Protein AF-A0A9N9HF45-F1 (afdb_monomer_lite)

Radius of gyration: 19.12 Å; chains: 1; bounding box: 42×50×44 Å

Secondary structure (DSSP, 8-state):
-HHHHHHHHHHHHHTTTEEEEEEEEEEETTEEEEEEEEEE-HHHHGGGGTTEEEEEEETTT--EEEEESEEE-TTS-EEEPPS-SS-SS-TTT-PPEEEEEEEE-S-SS-HHHHHHHHHHHHHS-GGG-TTHHHHHHHHHHHHH----S----HHHHHHHHT-PPPPTTT-

Organism: NCBI:txid144539

Foldseek 3Di:
DQFQVQLVVQVVLLVVQKGKDWAAWDCPPNDTDTDIDIDHHNLVNLCVQVQWKKKKAFPALRDIDIDGQWDADPVRDIDGDDDDPDDQADPPPRGGIDMDDRTGRFFNHDLVSLVVVLVVLVPDDCVVDVCSVVSNVVSVCVNPDDRGDDDDDQVSNCVNVVHDRDDPVVD

InterPro domains:
  IPR002905 tRNA methyltransferase, Trm1 [PF02005] (1-170)
  IPR002905 tRNA methyltransferase, Trm1 [PS51626] (1-171)
  IPR002905 tRNA methyltransferase, Trm1 [PTHR10631] (1-171)
  IPR029063 S-adenosyl-L-methionine-dependent methyltransferase superfamily [G3DSA:3.40.50.150] (1-147)
  IPR029063 S-adenosyl-L-methionine-dependent methyltransferase superfamily [SSF53335] (1-171)

Sequence (171 aa):
ALRILLHAISTSASRYQRYIQPLVSLSIDFYVRVFLRVYSSPITVKKACCKTLQVYTCSGCKSFHTRPLGRMTEKNSFTPMTGPPINSSCEFCDGKFHIGGPMWGANLHDQEFVKRLLEDVRNASTDDYKTHSRMLGMLTLVSEEIDFPFYYTPSGLSGIIRCTVPPLKTF

pLDDT: mean 92.2, std 5.36, range [53.22, 97.62]

Structure (mmCIF, N/CA/C/O backbone):
data_AF-A0A9N9HF45-F1
#
_entry.id   AF-A0A9N9HF45-F1
#
loop_
_atom_site.group_PDB
_atom_site.id
_atom_site.type_symbol
_atom_site.label_atom_id
_atom_site.label_alt_id
_atom_site.label_comp_id
_atom_site.label_asym_id
_atom_site.label_entity_id
_atom_site.label_seq_id
_atom_site.pdbx_PDB_ins_code
_atom_site.Cartn_x
_atom_site.Cartn_y
_atom_site.Cartn_z
_atom_site.occupancy
_atom_site.B_iso_or_equiv
_atom_site.auth_seq_id
_atom_site.auth_comp_id
_atom_site.auth_asym_id
_atom_site.auth_atom_id
_atom_site.pdbx_PDB_model_num
ATOM 1 N N . ALA A 1 1 ? -3.262 -2.627 -4.541 1.00 87.44 1 ALA A N 1
ATOM 2 C CA . ALA A 1 1 ? -4.602 -2.000 -4.456 1.00 87.44 1 ALA A CA 1
ATOM 3 C C . ALA A 1 1 ? -4.736 -1.052 -3.257 1.00 87.44 1 ALA A C 1
ATOM 5 O O . ALA A 1 1 ? -4.976 0.127 -3.481 1.00 87.44 1 ALA A O 1
ATOM 6 N N . LEU A 1 2 ? -4.511 -1.516 -2.016 1.00 94.94 2 LEU A N 1
ATOM 7 C CA . LEU A 1 2 ? -4.619 -0.710 -0.779 1.00 94.94 2 LEU A CA 1
ATOM 8 C C . LEU A 1 2 ? -3.950 0.671 -0.869 1.00 94.94 2 LEU A C 1
ATOM 10 O O . LEU A 1 2 ? -4.585 1.697 -0.639 1.00 94.94 2 LEU A O 1
ATOM 14 N N . ARG A 1 3 ? -2.680 0.705 -1.290 1.00 96.19 3 ARG A N 1
ATOM 15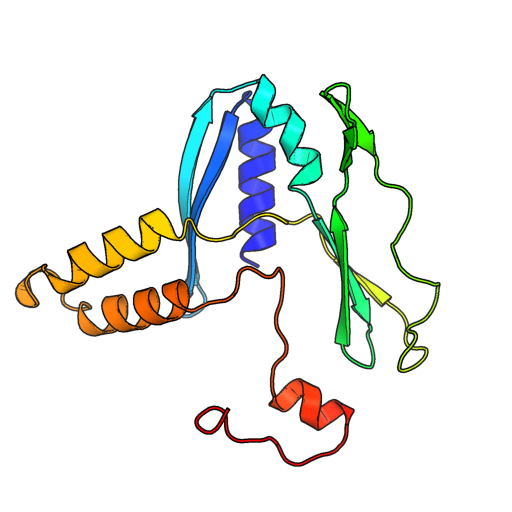 C CA . ARG A 1 3 ? -1.909 1.950 -1.409 1.00 96.19 3 ARG A CA 1
ATOM 16 C C . ARG A 1 3 ? -2.476 2.920 -2.454 1.00 96.19 3 ARG A C 1
ATOM 18 O O . ARG A 1 3 ? -2.394 4.127 -2.260 1.00 96.19 3 ARG A O 1
ATOM 25 N N . ILE A 1 4 ? -3.072 2.421 -3.538 1.00 96.38 4 ILE A N 1
ATOM 26 C CA . ILE A 1 4 ? -3.712 3.264 -4.564 1.00 96.38 4 ILE A CA 1
ATOM 27 C C . ILE A 1 4 ? -4.984 3.894 -3.990 1.00 96.38 4 ILE A C 1
ATOM 29 O O . ILE A 1 4 ? -5.185 5.099 -4.123 1.00 96.38 4 ILE A O 1
ATOM 33 N N . LEU A 1 5 ? -5.800 3.104 -3.283 1.00 96.81 5 LEU A N 1
ATOM 34 C CA . LEU A 1 5 ? -7.007 3.602 -2.625 1.00 96.81 5 LEU A CA 1
ATOM 35 C C . LEU A 1 5 ? -6.674 4.688 -1.593 1.00 96.81 5 LEU A C 1
ATOM 37 O O . LEU A 1 5 ? -7.245 5.775 -1.637 1.00 96.81 5 LEU A O 1
ATOM 41 N N . LEU A 1 6 ? -5.713 4.430 -0.701 1.00 97.31 6 LEU A N 1
ATOM 42 C CA . LEU A 1 6 ? -5.285 5.413 0.299 1.00 97.31 6 LEU A CA 1
ATOM 43 C C . LEU A 1 6 ? -4.748 6.695 -0.344 1.00 97.31 6 LEU A C 1
ATOM 45 O O . LEU A 1 6 ? -5.021 7.786 0.152 1.00 97.31 6 LEU A O 1
ATOM 49 N N . HIS A 1 7 ? -4.036 6.590 -1.469 1.00 97.19 7 HIS A N 1
ATOM 50 C CA . HIS A 1 7 ? -3.598 7.767 -2.211 1.00 97.19 7 HIS A CA 1
ATOM 51 C C . HIS A 1 7 ? -4.779 8.570 -2.765 1.00 97.19 7 HIS A C 1
ATOM 53 O O . HIS A 1 7 ? -4.822 9.784 -2.576 1.00 97.19 7 HIS A O 1
ATOM 59 N N . ALA A 1 8 ? -5.773 7.914 -3.367 1.00 97.12 8 ALA A N 1
ATOM 60 C CA . ALA A 1 8 ? -6.970 8.585 -3.875 1.00 97.12 8 ALA A CA 1
ATOM 61 C C . ALA A 1 8 ? -7.740 9.323 -2.761 1.00 97.12 8 ALA A C 1
ATOM 63 O O . ALA A 1 8 ? -8.163 10.472 -2.944 1.00 97.12 8 ALA A O 1
ATOM 64 N N . ILE A 1 9 ? -7.863 8.702 -1.582 1.00 97.25 9 ILE A N 1
ATOM 65 C CA . ILE A 1 9 ? -8.474 9.329 -0.402 1.00 97.25 9 ILE A CA 1
ATOM 66 C C . ILE A 1 9 ? -7.615 10.505 0.082 1.00 97.25 9 ILE A C 1
ATOM 68 O O . ILE A 1 9 ? -8.146 11.593 0.306 1.00 97.25 9 ILE A O 1
ATOM 72 N N . SER A 1 10 ? -6.295 10.332 0.196 1.00 97.12 10 SER A N 1
ATOM 73 C CA . SER A 1 10 ? -5.373 11.385 0.642 1.00 97.12 10 SER A CA 1
ATOM 74 C C . SER A 1 10 ? -5.413 12.608 -0.273 1.00 97.12 10 SER A C 1
ATOM 76 O O . SER A 1 10 ? -5.500 13.739 0.208 1.00 97.12 10 SER A O 1
ATOM 78 N N . THR A 1 11 ? -5.381 12.402 -1.589 1.00 96.44 11 THR A N 1
ATOM 79 C CA . THR A 1 11 ? -5.476 13.473 -2.590 1.00 96.44 11 THR A CA 1
ATOM 80 C C . THR A 1 11 ? -6.826 14.182 -2.503 1.00 96.44 11 THR A C 1
ATOM 82 O O . THR A 1 11 ? -6.903 15.406 -2.609 1.00 96.44 11 THR A O 1
ATOM 85 N N . SER A 1 12 ? -7.902 13.441 -2.235 1.00 97.25 12 SER A N 1
ATOM 86 C CA . SER A 1 12 ? -9.231 14.025 -2.043 1.00 97.25 12 SER A CA 1
ATOM 87 C C . SER A 1 12 ? -9.331 14.854 -0.764 1.00 97.25 12 SER A C 1
ATOM 89 O O . SER A 1 12 ? -9.805 15.984 -0.824 1.00 97.25 12 SER A O 1
ATOM 91 N N . ALA A 1 13 ? -8.813 14.360 0.360 1.00 97.00 13 ALA A N 1
ATOM 92 C CA . ALA A 1 13 ? -8.778 15.095 1.624 1.00 97.00 13 ALA A CA 1
ATOM 93 C C . ALA A 1 13 ? -7.905 16.362 1.539 1.00 97.00 13 ALA A C 1
ATOM 95 O O . ALA A 1 13 ? -8.286 17.417 2.052 1.00 97.00 13 ALA A O 1
ATOM 96 N N . SER A 1 14 ? -6.775 16.282 0.828 1.00 96.19 14 SER A N 1
ATOM 97 C CA . SER A 1 14 ? -5.810 17.384 0.700 1.00 96.19 14 SER A CA 1
ATOM 98 C C . SER A 1 14 ? -6.413 18.625 0.039 1.00 96.19 14 SER A C 1
ATOM 100 O O . SER A 1 14 ? -6.073 19.744 0.422 1.00 96.19 14 SER A O 1
ATOM 102 N N . ARG A 1 15 ? -7.371 18.448 -0.886 1.00 95.69 15 ARG A N 1
ATOM 103 C CA . ARG A 1 15 ? -8.127 19.553 -1.509 1.00 95.69 15 ARG A CA 1
ATOM 104 C C . ARG A 1 15 ? -8.880 20.409 -0.486 1.00 95.69 15 ARG A C 1
ATOM 106 O O . ARG A 1 15 ? -9.068 21.598 -0.707 1.00 95.69 15 ARG A O 1
ATOM 113 N N . TYR A 1 16 ? -9.247 19.821 0.650 1.00 96.88 16 TYR A N 1
ATOM 114 C CA . TYR A 1 16 ? -9.975 20.476 1.736 1.00 96.88 16 TYR A CA 1
ATOM 115 C C . TYR A 1 16 ? -9.086 20.805 2.941 1.00 96.88 16 TYR A C 1
ATOM 117 O O . TYR A 1 16 ? -9.595 20.948 4.050 1.00 96.88 16 TYR A O 1
ATOM 125 N N . GLN A 1 17 ? -7.762 20.891 2.759 1.00 96.75 17 GLN A N 1
ATOM 126 C CA . GLN A 1 17 ? -6.804 21.138 3.848 1.00 96.75 17 GLN A CA 1
ATOM 127 C C . GLN A 1 17 ? -6.875 20.086 4.977 1.00 96.75 17 GLN A C 1
ATOM 129 O O . GLN A 1 17 ? -6.584 20.365 6.146 1.00 96.75 17 GLN A O 1
ATOM 134 N N . ARG A 1 18 ? -7.239 18.848 4.618 1.00 97.56 18 ARG A N 1
ATOM 135 C CA . ARG A 1 18 ? -7.318 17.702 5.527 1.00 97.56 18 ARG A CA 1
ATOM 136 C C . ARG A 1 18 ? -6.312 16.625 5.145 1.00 97.56 18 ARG A C 1
ATOM 138 O O . ARG A 1 18 ? -6.049 16.402 3.967 1.00 97.56 18 ARG A O 1
ATOM 145 N N . TYR A 1 19 ? -5.780 15.924 6.138 1.00 96.62 19 TYR A N 1
ATOM 146 C CA . TYR A 1 19 ? -4.907 14.771 5.933 1.00 96.62 19 TYR A CA 1
ATOM 147 C C . TYR A 1 19 ? -5.515 13.517 6.557 1.00 96.62 19 TYR A C 1
ATOM 149 O O . TYR A 1 19 ? -6.328 13.596 7.480 1.00 96.62 19 TYR A O 1
ATOM 157 N N . ILE A 1 20 ? -5.114 12.359 6.037 1.00 97.50 20 ILE A N 1
ATOM 158 C CA . ILE A 1 20 ? -5.553 11.060 6.542 1.00 97.50 20 ILE A CA 1
ATOM 159 C C . ILE A 1 20 ? -4.478 10.407 7.407 1.00 97.50 20 ILE A C 1
ATOM 161 O O . ILE A 1 20 ? -3.281 10.515 7.120 1.00 97.50 20 ILE A O 1
ATOM 165 N N . GLN A 1 21 ? -4.931 9.696 8.432 1.00 96.38 21 GLN A N 1
ATOM 166 C CA . GLN A 1 21 ? -4.142 8.765 9.228 1.00 96.38 21 GLN A CA 1
ATOM 167 C C . GLN A 1 21 ? -4.776 7.375 9.087 1.00 96.38 21 GLN A C 1
ATOM 169 O O . GLN A 1 21 ? -5.843 7.147 9.666 1.00 96.38 21 GLN A O 1
ATOM 174 N N . PRO A 1 22 ? -4.182 6.461 8.299 1.00 96.62 22 PRO A N 1
ATOM 175 C CA . PRO A 1 22 ? -4.610 5.068 8.261 1.00 96.62 22 PRO A CA 1
ATOM 176 C C . PRO A 1 22 ? -4.455 4.440 9.648 1.00 96.62 22 PRO A C 1
ATOM 178 O O . PRO A 1 22 ? -3.407 4.577 10.274 1.00 96.62 22 PRO A O 1
ATOM 181 N N . LEU A 1 23 ? -5.509 3.786 10.126 1.00 96.62 23 LEU A N 1
ATOM 182 C CA . LEU A 1 23 ? -5.492 2.999 11.355 1.00 96.62 23 LEU A CA 1
ATOM 183 C C . LEU A 1 23 ? -5.257 1.529 11.022 1.00 96.62 23 LEU A C 1
ATOM 185 O O . LEU A 1 23 ? -4.337 0.914 11.548 1.00 96.62 23 LEU A O 1
ATOM 189 N N . VAL A 1 24 ? -6.076 0.978 10.121 1.00 95.62 24 VAL A N 1
ATOM 190 C CA . VAL A 1 24 ? -5.995 -0.419 9.685 1.00 95.62 24 VAL A CA 1
ATOM 191 C C . VAL A 1 24 ? -6.437 -0.524 8.226 1.00 95.62 24 VAL A C 1
ATOM 193 O O . VAL A 1 24 ? -7.514 -0.046 7.874 1.00 95.62 24 VAL A O 1
ATOM 196 N N . SER A 1 25 ? -5.634 -1.168 7.379 1.00 95.94 25 SER A N 1
ATOM 197 C CA . SER A 1 25 ? -5.914 -1.330 5.946 1.00 95.94 25 SER A CA 1
ATOM 198 C C . SER A 1 25 ? -5.772 -2.796 5.526 1.00 95.94 25 SER A C 1
ATOM 200 O O . SER A 1 25 ? -4.670 -3.319 5.510 1.00 95.94 25 SER A O 1
ATOM 202 N N . LEU A 1 26 ? -6.865 -3.473 5.172 1.00 94.75 26 LEU A N 1
ATOM 203 C CA . LEU A 1 26 ? -6.899 -4.925 4.962 1.00 94.75 26 LEU A CA 1
ATOM 204 C C . LEU A 1 26 ? -7.392 -5.283 3.562 1.00 94.75 26 LEU A C 1
ATOM 206 O O . LEU A 1 26 ? -8.320 -4.666 3.038 1.00 94.75 26 LEU A O 1
ATOM 210 N N . SER A 1 27 ? -6.806 -6.328 2.983 1.00 93.50 27 SER A N 1
ATOM 211 C CA . SER A 1 27 ? -7.289 -6.973 1.761 1.00 93.50 27 SER A CA 1
ATOM 212 C C . SER A 1 27 ? -7.807 -8.363 2.121 1.00 93.50 27 SER A C 1
ATOM 214 O O . SER A 1 27 ? -7.010 -9.252 2.403 1.00 93.50 27 SER A O 1
ATOM 216 N N . ILE A 1 28 ? -9.128 -8.541 2.163 1.00 91.25 28 ILE A N 1
ATOM 217 C CA . ILE A 1 28 ? -9.783 -9.756 2.674 1.00 91.25 28 ILE A CA 1
ATOM 218 C C . ILE A 1 28 ? -10.911 -10.161 1.726 1.00 91.25 28 ILE A C 1
ATOM 220 O O . ILE A 1 28 ? -11.756 -9.328 1.406 1.00 91.25 28 ILE A O 1
ATOM 224 N N . ASP A 1 29 ? -10.949 -11.434 1.322 1.00 87.25 29 ASP A N 1
ATOM 225 C CA . ASP A 1 29 ? -12.017 -12.039 0.507 1.00 87.25 29 ASP A CA 1
ATOM 226 C C . ASP A 1 29 ? -12.394 -11.191 -0.722 1.00 87.25 29 ASP A C 1
ATOM 228 O O . ASP A 1 29 ? -13.562 -10.909 -0.958 1.00 87.25 29 ASP A O 1
ATOM 232 N N . PHE A 1 30 ? -11.394 -10.748 -1.493 1.00 88.50 30 PHE A N 1
ATOM 233 C CA . PHE A 1 30 ? -11.545 -9.888 -2.684 1.00 88.50 30 PHE A CA 1
ATOM 234 C C . PHE A 1 30 ? -11.993 -8.438 -2.422 1.00 88.50 30 PHE A C 1
ATOM 236 O O . PHE A 1 30 ? -12.123 -7.660 -3.368 1.00 88.50 30 PHE A O 1
ATOM 243 N N . TYR A 1 31 ? -12.145 -8.028 -1.160 1.00 92.94 31 TYR A N 1
ATOM 244 C CA . TYR A 1 31 ? -12.447 -6.650 -0.778 1.00 92.94 31 TYR A CA 1
ATOM 245 C C . TYR A 1 31 ? -11.241 -5.942 -0.173 1.00 92.94 31 TYR A C 1
ATOM 247 O O . TYR A 1 31 ? -10.420 -6.526 0.535 1.00 92.94 31 TYR A O 1
ATOM 255 N N . VAL A 1 32 ? -11.190 -4.631 -0.388 1.00 94.44 32 VAL A N 1
ATOM 256 C CA . VAL A 1 32 ? -10.289 -3.726 0.320 1.00 94.44 32 VAL A CA 1
ATOM 257 C C . VAL A 1 32 ? -11.081 -2.992 1.402 1.00 94.44 32 VAL A C 1
ATOM 259 O O . VAL A 1 32 ? -12.058 -2.312 1.096 1.00 94.44 32 VAL A O 1
ATOM 262 N N . ARG A 1 33 ? -10.653 -3.104 2.663 1.00 94.69 33 ARG A N 1
ATOM 263 C CA . ARG A 1 33 ? -11.232 -2.395 3.815 1.00 94.69 33 ARG A CA 1
ATOM 264 C C . ARG A 1 33 ? -10.192 -1.458 4.409 1.00 94.69 33 ARG A C 1
ATOM 266 O O . ARG A 1 33 ? -9.084 -1.887 4.706 1.00 94.69 33 ARG A O 1
ATOM 273 N N . VAL A 1 34 ? -10.540 -0.190 4.592 1.00 96.12 34 VAL A N 1
ATOM 274 C CA . VAL A 1 34 ? -9.647 0.811 5.187 1.00 96.12 34 VAL A CA 1
ATOM 275 C C . VAL A 1 34 ? -10.371 1.558 6.298 1.00 96.12 34 VAL A C 1
ATOM 277 O O . VAL A 1 34 ? -11.455 2.098 6.093 1.00 96.12 34 VAL A O 1
ATOM 280 N N . PHE A 1 35 ? -9.754 1.597 7.471 1.00 96.81 35 PHE A N 1
ATOM 281 C CA . PHE A 1 35 ? -10.172 2.397 8.612 1.00 96.81 35 PHE A CA 1
ATOM 282 C C . PHE A 1 35 ? -9.147 3.505 8.785 1.00 96.81 35 PHE A C 1
ATOM 284 O O . PHE A 1 35 ? -7.950 3.240 8.887 1.00 96.81 35 PHE A O 1
ATOM 291 N N . LEU A 1 36 ? -9.600 4.752 8.778 1.00 97.38 36 LEU A N 1
ATOM 292 C CA . LEU A 1 36 ? -8.726 5.915 8.851 1.00 97.38 36 LEU A CA 1
ATOM 293 C C . LEU A 1 36 ? -9.399 7.043 9.618 1.00 97.38 36 LEU A C 1
ATOM 295 O O . LEU A 1 36 ? -10.626 7.125 9.685 1.00 97.38 36 LEU A O 1
ATOM 299 N N . ARG A 1 37 ? -8.582 7.936 10.166 1.00 97.12 37 ARG A N 1
ATOM 300 C CA . ARG A 1 37 ? -9.029 9.206 10.742 1.00 97.12 37 ARG A CA 1
ATOM 301 C C . ARG A 1 37 ? -8.689 10.336 9.787 1.00 97.12 37 ARG A C 1
ATOM 303 O O . ARG A 1 37 ? -7.635 10.323 9.150 1.00 97.12 37 ARG A O 1
ATOM 310 N N . VAL A 1 38 ? -9.581 11.315 9.698 1.00 97.25 38 VAL A N 1
ATOM 311 C CA . VAL A 1 38 ? -9.374 12.529 8.907 1.00 97.25 38 VAL A CA 1
ATOM 312 C C . VAL A 1 38 ? -9.181 13.690 9.865 1.00 97.25 38 VAL A C 1
ATOM 314 O O . VAL A 1 38 ? -10.027 13.941 10.719 1.00 97.25 38 VAL A O 1
ATOM 317 N N . TYR A 1 39 ? -8.080 14.409 9.699 1.00 97.62 39 TYR A N 1
ATOM 318 C CA . TYR A 1 39 ? -7.734 15.560 10.521 1.00 97.62 39 TYR A CA 1
ATOM 319 C C . TYR A 1 39 ? -7.623 16.812 9.657 1.00 97.62 39 TYR A C 1
ATOM 321 O O . TYR A 1 39 ? -7.145 16.754 8.524 1.00 97.62 39 TYR A O 1
ATOM 329 N N . SER A 1 40 ? -8.013 17.958 10.207 1.00 97.31 40 SER A N 1
ATOM 330 C CA . SER A 1 40 ? -7.837 19.265 9.569 1.00 97.31 40 SER A CA 1
ATOM 331 C C . SER A 1 40 ? -6.501 19.864 9.997 1.00 97.31 40 SER A C 1
ATOM 333 O O . SER A 1 40 ? -6.309 20.181 11.166 1.00 97.31 40 SER A O 1
ATOM 335 N N . SER A 1 41 ? -5.561 19.993 9.062 1.00 95.75 41 SER A N 1
ATOM 336 C CA . SER A 1 41 ? -4.283 20.673 9.300 1.00 95.75 41 SER A CA 1
ATOM 337 C C . SER A 1 41 ? -3.645 21.065 7.965 1.00 95.75 41 SER A C 1
ATOM 339 O O . SER A 1 41 ? -3.003 20.223 7.325 1.00 95.75 41 SER A O 1
ATOM 341 N N . PRO A 1 42 ? -3.764 22.340 7.549 1.00 92.06 42 PRO A N 1
ATOM 342 C CA . PRO A 1 42 ? -3.151 22.842 6.318 1.00 92.06 42 PRO A CA 1
ATOM 343 C C . PRO A 1 42 ? -1.634 22.611 6.261 1.00 92.06 42 PRO A C 1
ATOM 345 O O . PRO A 1 42 ? -1.065 22.347 5.203 1.00 92.06 42 PRO A O 1
ATOM 348 N N . ILE A 1 43 ? -0.962 22.676 7.415 1.00 91.94 43 ILE A N 1
ATOM 349 C CA . ILE A 1 43 ? 0.492 22.495 7.518 1.00 91.94 43 ILE A CA 1
ATOM 350 C C . ILE A 1 43 ? 0.871 21.040 7.222 1.00 91.94 43 ILE A C 1
ATOM 352 O O . ILE A 1 43 ? 1.796 20.781 6.451 1.00 91.94 43 ILE A O 1
ATOM 356 N N . THR A 1 44 ? 0.141 20.080 7.795 1.00 92.75 44 THR A N 1
ATOM 357 C CA . THR A 1 44 ? 0.424 18.649 7.610 1.00 92.75 44 THR A CA 1
ATOM 358 C C . THR A 1 44 ? 0.121 18.189 6.186 1.00 92.75 44 THR A C 1
ATOM 360 O O . THR A 1 44 ? 0.828 17.325 5.668 1.00 92.75 44 THR A O 1
ATOM 363 N N . VAL A 1 45 ? -0.870 18.789 5.520 1.00 94.38 45 VAL A N 1
ATOM 364 C CA . VAL A 1 45 ? -1.223 18.472 4.124 1.00 94.38 45 VAL A CA 1
ATOM 365 C C . VAL A 1 45 ? -0.056 18.702 3.168 1.00 94.38 45 VAL A C 1
ATOM 367 O O . VAL A 1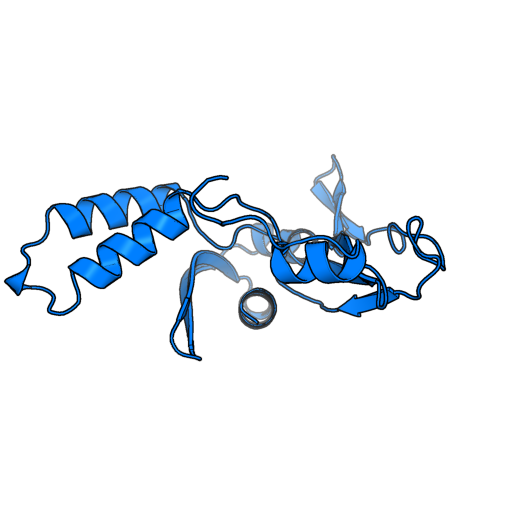 45 ? 0.136 17.914 2.246 1.00 94.38 45 VAL A O 1
ATOM 370 N N . LYS A 1 46 ? 0.803 19.696 3.424 1.00 91.75 46 LYS A N 1
ATOM 371 C CA . LYS A 1 46 ? 2.000 19.926 2.597 1.00 91.75 46 LYS A CA 1
ATOM 372 C C . LYS A 1 46 ? 2.963 18.729 2.598 1.00 91.75 46 LYS A C 1
ATOM 374 O O . LYS A 1 46 ? 3.656 18.507 1.612 1.00 91.75 46 LYS A O 1
ATOM 379 N N . LYS A 1 47 ? 2.941 17.893 3.647 1.00 92.44 47 LYS A N 1
ATOM 380 C CA . LYS A 1 47 ? 3.728 16.647 3.739 1.00 92.44 47 LYS A CA 1
ATOM 381 C C . LYS A 1 47 ? 3.163 15.502 2.884 1.00 92.44 47 LYS A C 1
ATOM 383 O O . LYS A 1 47 ? 3.795 14.448 2.808 1.00 92.44 47 LYS A O 1
ATOM 388 N N . ALA A 1 48 ? 2.002 15.663 2.242 1.00 93.06 48 ALA A N 1
ATOM 389 C CA . ALA A 1 48 ? 1.378 14.613 1.431 1.00 93.06 48 ALA A CA 1
ATOM 390 C C . ALA A 1 48 ? 2.253 14.169 0.243 1.00 93.06 48 ALA A C 1
ATOM 392 O O . ALA A 1 48 ? 2.237 12.991 -0.119 1.00 93.06 48 ALA A O 1
ATOM 393 N N . CYS A 1 49 ? 3.071 15.067 -0.321 1.00 92.06 49 CYS A N 1
ATOM 394 C CA . CYS A 1 49 ? 4.008 14.721 -1.394 1.00 92.06 49 CYS A CA 1
ATOM 395 C C . CYS A 1 49 ? 5.086 13.725 -0.933 1.00 92.06 49 CYS A C 1
ATOM 397 O O . CYS A 1 49 ? 5.420 12.802 -1.673 1.00 92.06 49 CYS A O 1
ATOM 399 N N . CYS A 1 50 ? 5.560 13.841 0.312 1.00 93.38 50 CYS A N 1
ATOM 400 C CA . CYS A 1 50 ? 6.515 12.907 0.912 1.00 93.38 50 CYS A CA 1
ATOM 401 C C . CYS A 1 50 ? 5.888 11.533 1.189 1.00 93.38 50 CYS A C 1
ATOM 403 O O . CYS A 1 50 ? 6.586 10.526 1.211 1.00 93.38 50 CYS A O 1
ATOM 405 N N . LYS A 1 51 ? 4.565 11.487 1.395 1.00 94.38 51 LYS A N 1
ATOM 406 C CA . LYS A 1 51 ? 3.795 10.249 1.604 1.00 94.38 51 LYS A CA 1
ATOM 407 C C . LYS A 1 51 ? 3.277 9.637 0.301 1.00 94.38 51 LYS A C 1
ATOM 409 O O . LYS A 1 51 ? 2.622 8.599 0.347 1.00 94.38 51 LYS A O 1
ATOM 414 N N . THR A 1 52 ? 3.537 10.262 -0.847 1.00 95.38 52 THR A N 1
ATOM 415 C CA . THR A 1 52 ? 3.149 9.739 -2.160 1.00 95.38 52 THR A CA 1
ATOM 416 C C . THR A 1 52 ? 4.346 9.065 -2.811 1.00 95.38 52 THR A C 1
ATOM 418 O O . THR A 1 52 ? 5.401 9.673 -2.952 1.00 95.38 52 THR A O 1
ATOM 421 N N . LEU A 1 53 ? 4.168 7.810 -3.203 1.00 94.94 53 LEU A N 1
ATOM 422 C CA . LEU A 1 53 ? 5.197 6.893 -3.664 1.00 94.94 53 LEU A CA 1
ATOM 423 C C . LEU A 1 53 ? 4.993 6.519 -5.127 1.00 94.94 53 LEU A C 1
ATOM 425 O O . LEU A 1 53 ? 3.870 6.266 -5.568 1.00 94.94 53 LEU A O 1
ATOM 429 N N . GLN A 1 54 ? 6.105 6.403 -5.837 1.00 95.19 54 GLN A N 1
ATOM 430 C CA . GLN A 1 54 ? 6.212 5.746 -7.127 1.00 95.19 54 GLN A CA 1
ATOM 431 C C . GLN A 1 54 ? 7.038 4.468 -6.965 1.00 95.19 54 GLN A C 1
ATOM 433 O O . GLN A 1 54 ? 8.028 4.451 -6.225 1.00 95.19 54 GLN A O 1
ATOM 438 N N . VAL A 1 55 ? 6.619 3.396 -7.631 1.00 95.25 55 VAL A N 1
ATOM 439 C CA . VAL A 1 55 ? 7.319 2.108 -7.626 1.00 95.25 55 VAL A CA 1
ATOM 440 C C . VAL A 1 55 ? 7.831 1.792 -9.023 1.00 95.25 55 VAL A C 1
ATOM 442 O O . VAL A 1 55 ? 7.158 2.053 -10.018 1.00 95.25 55 VAL A O 1
ATOM 445 N N . TYR A 1 56 ? 9.021 1.215 -9.077 1.00 95.31 56 TYR A N 1
ATOM 446 C CA . TYR A 1 56 ? 9.649 0.698 -10.279 1.00 95.31 56 TYR A CA 1
ATOM 447 C C . TYR A 1 56 ? 9.851 -0.795 -10.073 1.00 95.31 56 TYR A C 1
ATOM 449 O O . TYR A 1 56 ? 10.604 -1.179 -9.183 1.00 95.31 56 TYR A O 1
ATOM 457 N N . THR A 1 57 ? 9.175 -1.634 -10.851 1.00 94.94 57 THR A N 1
ATOM 458 C CA . THR A 1 57 ? 9.215 -3.095 -10.698 1.00 94.94 57 THR A CA 1
ATOM 459 C C . THR A 1 57 ? 9.805 -3.735 -11.943 1.00 94.94 57 THR A C 1
ATOM 461 O O . THR A 1 57 ? 9.337 -3.486 -13.053 1.00 94.94 57 THR A O 1
ATOM 464 N N . CYS A 1 58 ? 10.828 -4.570 -11.777 1.00 95.19 58 CYS A N 1
ATOM 465 C CA . CYS A 1 58 ? 11.443 -5.290 -12.881 1.00 95.19 58 CYS A CA 1
ATOM 466 C C . CYS A 1 58 ? 10.468 -6.328 -13.458 1.00 95.19 58 CYS A C 1
ATOM 468 O O . CYS A 1 58 ? 9.879 -7.131 -12.732 1.00 95.19 58 CYS A O 1
ATOM 470 N N . SER A 1 59 ? 10.318 -6.338 -14.780 1.00 92.94 59 SER A N 1
ATOM 471 C CA . SER A 1 59 ? 9.491 -7.313 -15.503 1.00 92.94 59 SER A CA 1
ATOM 472 C C . SER A 1 59 ? 10.005 -8.754 -15.371 1.00 92.94 59 SER A C 1
ATOM 474 O O . SER A 1 59 ? 9.182 -9.666 -15.267 1.00 92.94 59 SER A O 1
ATOM 476 N N . GLY A 1 60 ? 11.329 -8.940 -15.303 1.00 91.50 60 GLY A N 1
ATOM 477 C CA . GLY A 1 60 ? 12.003 -10.235 -15.173 1.00 91.50 60 GLY A CA 1
ATOM 478 C C . GLY A 1 60 ? 12.006 -10.768 -13.739 1.00 91.50 60 GLY A C 1
ATOM 479 O O . GLY A 1 60 ? 11.159 -11.581 -13.377 1.00 91.50 60 GLY A O 1
ATOM 480 N N . CYS A 1 61 ? 12.936 -10.293 -12.905 1.00 91.62 61 CYS A N 1
ATOM 481 C CA . CYS A 1 61 ? 13.155 -10.817 -11.548 1.00 91.62 61 CYS A CA 1
ATOM 482 C C . CYS A 1 61 ? 12.219 -10.246 -10.467 1.00 91.62 61 CYS A C 1
ATOM 484 O O . CYS A 1 61 ? 12.384 -10.555 -9.292 1.00 91.62 61 CYS A O 1
ATOM 486 N N . LYS A 1 62 ? 11.262 -9.380 -10.825 1.00 92.38 62 LYS A N 1
ATOM 487 C CA . LYS A 1 62 ? 10.316 -8.742 -9.888 1.00 92.38 62 LYS A CA 1
ATOM 488 C C . LYS A 1 62 ? 10.955 -7.919 -8.761 1.00 92.38 62 LYS A C 1
ATOM 490 O O . LYS A 1 62 ? 10.234 -7.509 -7.852 1.00 92.38 62 LYS A O 1
ATOM 495 N N . SER A 1 63 ? 12.256 -7.613 -8.835 1.00 93.31 63 SER A N 1
ATOM 496 C CA . SER A 1 63 ? 12.870 -6.639 -7.932 1.00 93.31 63 SER A CA 1
ATOM 497 C C . SER A 1 63 ? 12.136 -5.306 -8.046 1.00 93.31 63 SER A C 1
ATOM 499 O O . SER A 1 63 ? 11.663 -4.931 -9.126 1.00 93.31 63 SER A O 1
ATOM 501 N N . PHE A 1 64 ? 11.999 -4.597 -6.931 1.00 94.00 64 PHE A N 1
ATOM 502 C CA . PHE A 1 64 ? 11.300 -3.324 -6.920 1.00 94.00 64 PHE A CA 1
ATOM 503 C C . PHE A 1 64 ? 12.067 -2.256 -6.156 1.00 94.00 64 PHE A C 1
ATOM 505 O O . PHE A 1 64 ? 12.700 -2.520 -5.137 1.00 94.00 64 PHE A O 1
ATOM 512 N N . HIS A 1 65 ? 11.956 -1.025 -6.643 1.00 93.94 65 HIS A N 1
ATOM 513 C CA . HIS A 1 65 ? 12.519 0.158 -6.009 1.00 93.94 65 HIS A CA 1
ATOM 514 C C . HIS A 1 65 ? 11.421 1.194 -5.841 1.00 93.94 65 HIS A C 1
ATOM 516 O O . HIS A 1 65 ? 10.567 1.379 -6.711 1.00 93.94 65 HIS A O 1
ATOM 522 N N . THR A 1 66 ? 11.439 1.885 -4.712 1.00 93.81 66 THR A N 1
ATOM 523 C CA . THR A 1 66 ? 10.406 2.853 -4.360 1.00 93.81 66 THR A CA 1
ATOM 524 C C . THR A 1 66 ? 11.014 4.229 -4.188 1.00 93.81 66 THR A C 1
ATOM 526 O O . THR A 1 66 ? 12.054 4.373 -3.542 1.00 93.81 66 THR A O 1
ATOM 529 N N . ARG A 1 67 ? 10.353 5.258 -4.718 1.00 93.38 67 ARG A N 1
ATOM 530 C CA . ARG A 1 67 ? 10.762 6.650 -4.528 1.00 93.38 67 ARG A CA 1
ATOM 531 C C . ARG A 1 67 ? 9.564 7.534 -4.182 1.00 93.38 67 ARG A C 1
ATOM 533 O O . ARG A 1 67 ? 8.568 7.479 -4.903 1.00 93.38 67 ARG A O 1
ATOM 540 N N . PRO A 1 68 ? 9.618 8.335 -3.103 1.00 93.75 68 PRO A N 1
ATOM 541 C CA . PRO A 1 68 ? 8.581 9.324 -2.857 1.00 93.75 68 PRO A CA 1
ATOM 542 C C . PRO A 1 68 ? 8.694 10.478 -3.860 1.00 93.75 68 PRO A C 1
ATOM 544 O O . PRO A 1 68 ? 9.785 10.776 -4.348 1.00 93.75 68 PRO A O 1
ATOM 547 N N . LEU A 1 69 ? 7.574 11.139 -4.156 1.00 93.00 69 LEU A N 1
ATOM 548 C CA . LEU A 1 69 ? 7.526 12.234 -5.136 1.00 93.00 69 LEU A CA 1
ATOM 549 C C . LEU A 1 69 ? 8.171 13.528 -4.629 1.00 93.00 69 LEU A C 1
ATOM 551 O O . LEU A 1 69 ? 8.641 14.341 -5.422 1.00 93.00 69 LEU A O 1
ATOM 555 N N . GLY A 1 70 ? 8.188 13.730 -3.313 1.00 92.94 70 GLY A N 1
ATOM 556 C CA . GLY A 1 70 ? 8.782 14.903 -2.687 1.00 92.94 70 GLY A CA 1
ATOM 557 C C . GLY A 1 70 ? 9.601 14.554 -1.455 1.00 92.94 70 GLY A C 1
ATOM 558 O O . GLY A 1 70 ? 9.456 13.480 -0.867 1.00 92.94 70 GLY A O 1
ATOM 559 N N . ARG A 1 71 ? 10.456 15.492 -1.054 1.00 91.31 71 ARG A N 1
ATOM 560 C CA . ARG A 1 71 ? 11.178 15.465 0.219 1.00 91.31 71 ARG A CA 1
ATOM 561 C C . ARG A 1 71 ? 11.043 16.792 0.948 1.00 91.31 71 ARG A C 1
ATOM 563 O O . ARG A 1 71 ? 10.901 17.847 0.327 1.00 91.31 71 ARG A O 1
ATOM 570 N N . MET A 1 72 ? 11.141 16.719 2.268 1.00 90.50 72 MET A N 1
ATOM 571 C CA . MET A 1 72 ? 11.218 17.886 3.135 1.00 90.50 72 MET A CA 1
ATOM 572 C C . MET A 1 72 ? 12.688 18.260 3.334 1.00 90.50 72 MET A C 1
ATOM 574 O O . MET A 1 72 ? 13.511 17.390 3.615 1.00 90.50 72 MET A O 1
ATOM 578 N N . THR A 1 73 ? 13.022 19.533 3.159 1.00 88.69 73 THR A N 1
ATOM 579 C CA . THR A 1 73 ? 14.347 20.071 3.481 1.00 88.69 73 THR A CA 1
ATOM 580 C C . THR A 1 73 ? 14.413 20.484 4.951 1.00 88.69 73 THR A C 1
ATOM 582 O O . THR A 1 73 ? 13.381 20.676 5.594 1.00 88.69 73 THR A O 1
ATOM 585 N N . GLU A 1 74 ? 15.622 20.687 5.475 1.00 82.19 74 GLU A N 1
ATOM 586 C CA . GLU A 1 74 ? 15.852 21.155 6.855 1.00 82.19 74 GLU A CA 1
ATOM 587 C C . GLU A 1 74 ? 15.145 22.486 7.162 1.00 82.19 74 GLU A C 1
ATOM 589 O O . GLU A 1 74 ? 14.749 22.747 8.293 1.00 82.19 74 GLU A O 1
ATOM 594 N N . LYS A 1 75 ? 14.896 23.307 6.133 1.00 84.06 75 LYS A N 1
ATOM 595 C CA . LYS A 1 75 ? 14.175 24.585 6.237 1.00 84.06 75 LYS A CA 1
ATOM 596 C C . LYS A 1 75 ? 12.645 24.439 6.168 1.00 84.06 75 LYS A C 1
ATOM 598 O O . LYS A 1 75 ? 11.964 25.411 5.854 1.00 84.06 75 LYS A O 1
ATOM 603 N N . ASN A 1 76 ? 12.090 23.243 6.396 1.00 81.75 76 ASN A N 1
ATOM 604 C CA . ASN A 1 76 ? 10.653 22.939 6.271 1.00 81.75 76 ASN A CA 1
ATOM 605 C C . ASN A 1 76 ? 10.047 23.277 4.890 1.00 81.75 76 ASN A C 1
ATOM 607 O O . ASN A 1 76 ? 8.846 23.532 4.773 1.00 81.75 76 ASN A O 1
ATOM 611 N N . SER A 1 77 ? 10.863 23.259 3.831 1.00 87.56 77 SER A N 1
ATOM 612 C CA . SER A 1 77 ? 10.395 23.444 2.454 1.00 87.56 77 SER A CA 1
ATOM 613 C C . SER A 1 77 ? 10.234 22.097 1.750 1.00 87.56 77 SER A C 1
ATOM 615 O O . SER A 1 77 ? 10.954 21.140 2.042 1.00 87.56 77 SER A O 1
ATOM 617 N N . PHE A 1 78 ? 9.285 22.009 0.820 1.00 90.75 78 PHE A N 1
ATOM 618 C CA . PHE A 1 78 ? 8.994 20.790 0.06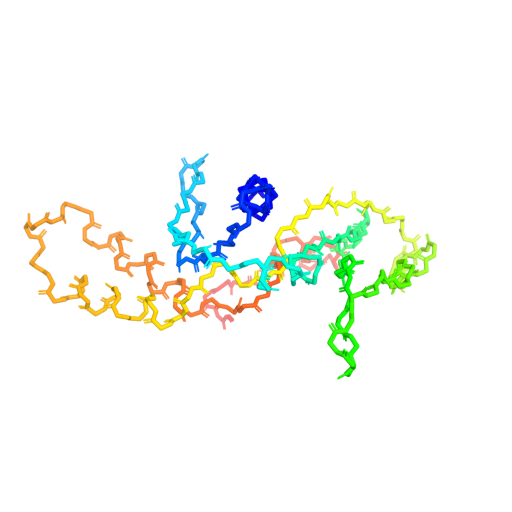8 1.00 90.75 78 PHE A CA 1
ATOM 619 C C . PHE A 1 78 ? 9.579 20.909 -1.329 1.00 90.75 78 PHE A C 1
ATOM 621 O O . PHE A 1 78 ? 9.227 21.814 -2.082 1.00 90.75 78 PHE A O 1
ATOM 628 N N . THR A 1 79 ? 10.472 19.985 -1.671 1.00 92.62 79 THR A N 1
ATOM 629 C CA . THR A 1 79 ? 11.117 19.946 -2.987 1.00 92.62 79 THR A CA 1
ATOM 630 C C . THR A 1 79 ? 10.760 18.646 -3.700 1.00 92.62 79 THR A C 1
ATOM 632 O O . THR A 1 79 ? 10.664 17.606 -3.036 1.00 92.62 79 THR A O 1
ATOM 635 N N . PRO A 1 80 ? 10.546 18.675 -5.028 1.00 91.56 80 PRO A N 1
ATOM 636 C CA . PRO A 1 80 ? 10.397 17.462 -5.817 1.00 91.56 80 PRO A CA 1
ATOM 637 C C . PRO A 1 80 ? 11.619 16.557 -5.674 1.00 91.56 80 PRO A C 1
ATOM 639 O O . PRO A 1 80 ? 12.744 17.023 -5.471 1.00 91.56 80 PRO A O 1
ATOM 642 N N . MET A 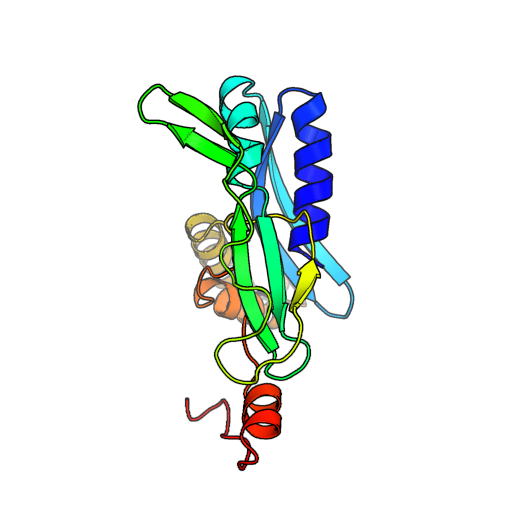1 81 ? 11.393 15.256 -5.784 1.00 92.00 81 MET A N 1
ATOM 643 C CA . MET A 1 81 ? 12.475 14.289 -5.767 1.00 92.00 81 MET A CA 1
ATOM 644 C C . MET A 1 81 ? 13.185 14.219 -7.124 1.00 92.00 81 MET A C 1
ATOM 646 O O . MET A 1 81 ? 12.552 14.288 -8.175 1.00 92.00 81 MET A O 1
ATOM 650 N N . THR A 1 82 ? 14.503 14.037 -7.100 1.00 87.31 82 THR A N 1
ATOM 651 C CA . THR A 1 82 ? 15.302 13.816 -8.309 1.00 87.31 82 THR A CA 1
ATOM 652 C C . THR A 1 82 ? 15.122 12.391 -8.810 1.00 87.31 82 THR A C 1
ATOM 654 O O . THR A 1 82 ? 15.417 11.473 -8.048 1.00 87.31 82 THR A O 1
ATOM 657 N N . GLY A 1 83 ? 14.713 12.251 -10.075 1.00 82.75 83 GLY A N 1
ATOM 658 C CA . GLY A 1 83 ? 14.842 11.057 -10.917 1.00 82.75 83 GLY A CA 1
ATOM 659 C C . GLY A 1 83 ? 14.320 9.719 -10.365 1.00 82.75 83 GLY A C 1
ATOM 660 O O . GLY A 1 83 ? 13.965 9.572 -9.194 1.00 82.75 83 GLY A O 1
ATOM 661 N N . PRO A 1 84 ? 14.267 8.687 -11.216 1.00 87.44 84 PRO A N 1
ATOM 662 C CA . PRO A 1 84 ? 14.125 7.326 -10.730 1.00 87.44 84 PRO A CA 1
ATOM 663 C C . PRO A 1 84 ? 15.393 6.926 -9.946 1.00 87.44 84 PRO A C 1
ATOM 665 O O . PRO A 1 84 ? 16.496 7.307 -10.332 1.00 87.44 84 PRO A O 1
ATOM 668 N N . PRO A 1 85 ? 15.281 6.140 -8.860 1.00 88.94 85 PRO A N 1
ATOM 669 C CA . PRO A 1 85 ? 16.435 5.669 -8.088 1.00 88.94 85 PRO A CA 1
ATOM 670 C C . PRO A 1 85 ? 17.162 4.495 -8.770 1.00 88.94 85 PRO A C 1
ATOM 672 O O . PRO A 1 85 ? 17.863 3.740 -8.106 1.00 88.94 85 PRO A O 1
ATOM 675 N N . ILE A 1 86 ? 16.926 4.293 -10.066 1.00 90.81 86 ILE A N 1
ATOM 676 C CA . ILE A 1 86 ? 17.333 3.119 -10.836 1.00 90.81 86 ILE A CA 1
ATOM 677 C C . ILE A 1 86 ? 17.955 3.545 -12.164 1.00 90.81 86 ILE A C 1
ATOM 679 O O . ILE A 1 86 ? 17.669 4.627 -12.681 1.00 90.81 86 ILE A O 1
ATOM 683 N N . ASN A 1 87 ? 18.756 2.648 -12.732 1.00 89.31 87 ASN A N 1
ATOM 684 C CA . ASN A 1 87 ? 19.258 2.759 -14.097 1.00 89.31 87 ASN A CA 1
ATOM 685 C C . ASN A 1 87 ? 18.172 2.383 -15.125 1.00 89.31 87 ASN A C 1
ATOM 687 O O . ASN A 1 87 ? 17.046 2.016 -14.783 1.00 89.31 87 ASN A O 1
ATOM 691 N N . SER A 1 88 ? 18.522 2.445 -16.410 1.00 87.81 88 SER A N 1
ATOM 692 C CA . SER A 1 88 ? 17.644 2.056 -17.525 1.00 87.81 88 SER A CA 1
ATOM 693 C C . SER A 1 88 ? 17.309 0.556 -17.570 1.00 87.81 88 SER A C 1
ATOM 695 O O . SER A 1 88 ? 16.314 0.170 -18.192 1.00 87.81 88 SER A O 1
ATOM 697 N N . SER A 1 89 ? 18.112 -0.277 -16.906 1.00 93.12 89 SER A N 1
ATOM 698 C CA . SER A 1 89 ? 17.956 -1.729 -16.812 1.00 93.12 89 SER A CA 1
ATOM 699 C C . SER A 1 89 ? 18.204 -2.227 -15.385 1.00 93.12 89 SER A C 1
ATOM 701 O O . SER A 1 89 ? 18.882 -1.574 -14.589 1.00 93.12 89 SER A O 1
ATOM 703 N N . CYS A 1 90 ? 17.631 -3.387 -15.059 1.00 93.44 90 CYS A N 1
ATOM 704 C CA . CYS A 1 90 ? 17.766 -4.035 -13.756 1.00 93.44 90 CYS A CA 1
ATOM 705 C C . CYS A 1 90 ? 19.182 -4.572 -13.510 1.00 93.44 90 CYS A C 1
ATOM 707 O O . CYS A 1 90 ? 19.724 -5.288 -14.345 1.00 93.44 90 CYS A O 1
ATOM 709 N N . GLU A 1 91 ? 19.727 -4.321 -12.320 1.00 92.94 91 GLU A N 1
ATOM 710 C CA . GLU A 1 91 ? 21.059 -4.793 -11.911 1.00 92.94 91 GLU A CA 1
ATOM 711 C C . GLU A 1 91 ? 21.176 -6.324 -11.795 1.00 92.94 91 GLU A C 1
ATOM 713 O O . GLU A 1 91 ? 22.269 -6.865 -11.909 1.00 92.94 91 GLU A O 1
ATOM 718 N N . PHE A 1 92 ? 20.057 -7.033 -11.609 1.00 91.69 92 PHE A N 1
ATOM 719 C CA . PHE A 1 92 ? 20.057 -8.485 -11.395 1.00 91.69 92 PHE A CA 1
ATOM 720 C C . PHE A 1 92 ? 19.847 -9.305 -12.669 1.00 91.69 92 PHE A C 1
ATOM 722 O O . PHE A 1 92 ? 20.278 -10.451 -12.737 1.00 91.69 92 PHE A O 1
ATOM 729 N N . CYS A 1 93 ? 19.112 -8.774 -13.650 1.00 91.88 93 CYS A N 1
ATOM 730 C CA . CYS A 1 93 ? 18.697 -9.553 -14.824 1.00 91.88 93 CYS A CA 1
ATOM 731 C C . CYS A 1 93 ? 18.650 -8.761 -16.135 1.00 91.88 93 CYS A C 1
ATOM 733 O O . CYS A 1 93 ? 18.124 -9.275 -17.118 1.00 91.88 93 CYS A O 1
ATOM 735 N N . ASP A 1 94 ? 19.103 -7.501 -16.139 1.00 93.38 94 ASP A N 1
ATOM 736 C CA . ASP A 1 94 ? 19.038 -6.564 -17.278 1.00 93.38 94 ASP A CA 1
ATOM 737 C C . ASP A 1 94 ? 17.612 -6.308 -17.830 1.00 93.38 94 ASP A C 1
ATOM 739 O O . ASP A 1 94 ? 17.395 -5.624 -18.831 1.00 93.38 94 ASP A O 1
ATOM 743 N N . GLY A 1 95 ? 16.588 -6.811 -17.133 1.00 92.62 95 GLY A N 1
ATOM 744 C CA . GLY A 1 95 ? 15.188 -6.624 -17.486 1.00 92.62 95 GLY A CA 1
ATOM 745 C C . GLY A 1 95 ? 14.735 -5.168 -17.366 1.00 92.62 95 GLY A C 1
ATOM 746 O O . GLY A 1 95 ? 15.263 -4.381 -16.575 1.00 92.62 95 GLY A O 1
ATOM 747 N N . LYS A 1 96 ? 13.694 -4.815 -18.124 1.00 94.75 96 LYS A N 1
ATOM 748 C CA . LYS A 1 96 ? 13.086 -3.478 -18.086 1.00 94.75 96 LYS A CA 1
ATOM 749 C C . LYS A 1 96 ? 12.186 -3.298 -16.869 1.00 94.75 96 LYS A C 1
ATOM 751 O O . LYS A 1 96 ? 11.554 -4.252 -16.401 1.00 94.75 96 LYS A O 1
ATOM 756 N N . PHE A 1 97 ? 12.106 -2.061 -16.388 1.00 95.50 97 PHE A N 1
ATOM 757 C CA . PHE A 1 97 ? 11.245 -1.675 -15.277 1.00 95.50 97 PHE A CA 1
ATOM 758 C C . PHE A 1 97 ? 9.888 -1.171 -15.764 1.00 95.50 97 PHE A C 1
ATOM 760 O O . PHE A 1 97 ? 9.802 -0.334 -16.661 1.00 95.50 97 PHE A O 1
ATOM 767 N N . HIS A 1 98 ? 8.828 -1.640 -15.116 1.00 94.69 98 HIS A N 1
ATOM 768 C CA . HIS A 1 98 ? 7.509 -1.030 -15.182 1.00 94.69 98 HIS A CA 1
ATOM 769 C C . HIS A 1 98 ? 7.353 -0.009 -14.064 1.00 94.69 98 HIS A C 1
ATOM 771 O O . HIS A 1 98 ? 7.801 -0.225 -12.937 1.00 94.69 98 HIS A O 1
ATOM 777 N N . ILE A 1 99 ? 6.688 1.093 -14.384 1.00 94.75 99 ILE A N 1
ATOM 778 C CA . ILE A 1 99 ? 6.407 2.173 -13.447 1.00 94.75 99 ILE A CA 1
ATOM 779 C C . ILE A 1 99 ? 4.987 1.987 -12.914 1.00 94.75 99 ILE A C 1
ATOM 781 O O . ILE A 1 99 ? 4.047 1.820 -13.688 1.00 94.75 99 ILE A O 1
ATOM 785 N N . GLY A 1 100 ? 4.830 2.039 -11.594 1.00 93.75 100 GLY A N 1
ATOM 786 C CA . GLY A 1 100 ? 3.543 1.999 -10.910 1.00 93.75 100 GLY A CA 1
ATOM 787 C C . GLY A 1 100 ? 3.365 3.172 -9.947 1.00 93.75 100 GLY A C 1
ATOM 788 O O . GLY A 1 100 ? 4.326 3.690 -9.376 1.00 93.75 100 GLY A O 1
ATOM 789 N N . GLY A 1 101 ? 2.113 3.569 -9.727 1.00 92.81 101 GLY A N 1
ATOM 790 C CA . GLY A 1 101 ? 1.738 4.689 -8.862 1.00 92.81 101 GLY A CA 1
ATOM 791 C C . GLY A 1 101 ? 1.068 5.833 -9.634 1.00 92.81 101 GLY A C 1
ATOM 792 O O . GLY A 1 101 ? 0.702 5.643 -10.792 1.00 92.81 101 GLY A O 1
ATOM 793 N N . PRO A 1 102 ? 0.893 7.008 -9.001 1.00 94.44 102 PRO A N 1
ATOM 794 C CA . PRO A 1 102 ? 1.247 7.316 -7.612 1.00 94.44 102 PRO A CA 1
ATOM 795 C C . PRO A 1 102 ? 0.407 6.527 -6.597 1.00 94.44 102 PRO A C 1
ATOM 797 O O . PRO A 1 102 ? -0.748 6.180 -6.844 1.00 94.44 102 PRO A O 1
ATOM 800 N N . MET A 1 103 ? 0.994 6.210 -5.446 1.00 96.12 103 MET A N 1
ATOM 801 C CA . MET A 1 103 ? 0.324 5.457 -4.384 1.00 96.12 103 MET A CA 1
ATOM 802 C C . MET A 1 103 ? 0.764 5.902 -2.989 1.00 96.12 103 MET A C 1
ATOM 804 O O . MET A 1 103 ? 1.690 6.688 -2.834 1.00 96.12 103 MET A O 1
ATOM 808 N N . TRP A 1 104 ? 0.097 5.416 -1.949 1.00 96.75 104 TRP A N 1
ATOM 809 C CA . TRP A 1 104 ? 0.437 5.722 -0.565 1.00 96.75 104 TRP A CA 1
ATOM 810 C C . TRP A 1 104 ? 1.751 5.043 -0.175 1.00 96.75 104 TRP A C 1
ATOM 812 O O . TRP A 1 104 ? 1.863 3.820 -0.249 1.00 96.75 104 TRP A O 1
ATOM 822 N N . GLY A 1 105 ? 2.738 5.834 0.231 1.00 94.75 105 GLY A N 1
ATOM 823 C CA . GLY A 1 105 ? 4.075 5.386 0.623 1.00 94.75 105 GLY A CA 1
ATOM 824 C C . GLY A 1 105 ? 4.311 5.278 2.120 1.00 94.75 105 GLY A C 1
ATOM 825 O O . GLY A 1 105 ? 5.299 4.681 2.518 1.00 94.75 105 GLY A O 1
ATOM 826 N N . ALA A 1 106 ? 3.427 5.848 2.937 1.00 94.50 106 ALA A N 1
ATOM 827 C CA . ALA A 1 106 ? 3.529 5.741 4.387 1.00 94.50 106 ALA A CA 1
ATOM 828 C C . ALA A 1 106 ? 2.883 4.441 4.897 1.00 94.50 106 ALA A C 1
ATOM 830 O O . ALA A 1 106 ? 2.372 3.623 4.119 1.00 94.50 106 ALA A O 1
ATOM 831 N N . ASN A 1 107 ? 2.904 4.278 6.213 1.00 94.81 107 ASN A N 1
ATOM 832 C CA . ASN A 1 107 ? 2.416 3.109 6.928 1.00 94.81 107 ASN A CA 1
ATOM 833 C C . ASN A 1 107 ? 0.943 2.846 6.591 1.00 94.81 107 ASN A C 1
ATOM 835 O O . ASN A 1 107 ? 0.145 3.781 6.427 1.00 94.81 107 ASN A O 1
ATOM 839 N N . LEU A 1 108 ? 0.591 1.568 6.454 1.00 95.06 108 LEU A N 1
ATOM 840 C CA . LEU A 1 108 ? -0.788 1.124 6.205 1.00 95.06 108 LEU A CA 1
ATOM 841 C C . LEU A 1 108 ? -1.614 1.016 7.490 1.00 95.06 108 LEU A C 1
ATOM 843 O O . LEU A 1 108 ? -2.846 1.097 7.439 1.00 95.06 108 LEU A O 1
ATOM 847 N N . HIS A 1 109 ? -0.917 0.846 8.612 1.00 95.25 109 HIS A N 1
ATOM 848 C CA . HIS A 1 109 ? -1.474 0.591 9.927 1.00 95.25 109 HIS A CA 1
ATOM 849 C C . HIS A 1 109 ? -0.851 1.527 10.958 1.00 95.25 109 HIS A C 1
ATOM 851 O O . HIS A 1 109 ? 0.328 1.878 10.874 1.00 95.25 109 HIS A O 1
ATOM 857 N N . ASP A 1 110 ? -1.650 1.890 11.950 1.00 95.81 110 ASP A N 1
ATOM 858 C CA . ASP A 1 110 ? -1.173 2.441 13.208 1.00 95.81 110 ASP A CA 1
ATOM 859 C C . ASP A 1 110 ? -0.976 1.267 14.175 1.00 95.81 110 ASP A C 1
ATOM 861 O O . ASP A 1 110 ? -1.942 0.674 14.655 1.00 95.81 110 ASP A O 1
ATOM 865 N N . GLN A 1 111 ? 0.284 0.903 14.422 1.00 93.50 111 GLN A N 1
ATOM 866 C CA . GLN A 1 111 ? 0.639 -0.272 15.223 1.00 93.50 111 GLN A CA 1
ATOM 867 C C . GLN A 1 111 ? 0.162 -0.165 16.678 1.00 93.50 111 GLN A C 1
ATOM 869 O O . GLN A 1 111 ? -0.194 -1.172 17.288 1.00 93.50 111 GLN A O 1
ATOM 874 N N . GLU A 1 112 ? 0.100 1.042 17.241 1.00 94.56 112 GLU A N 1
ATOM 875 C CA . GLU A 1 112 ? -0.416 1.247 18.596 1.00 94.56 112 GLU A CA 1
ATOM 876 C C . GLU A 1 112 ? -1.938 1.061 18.631 1.00 94.56 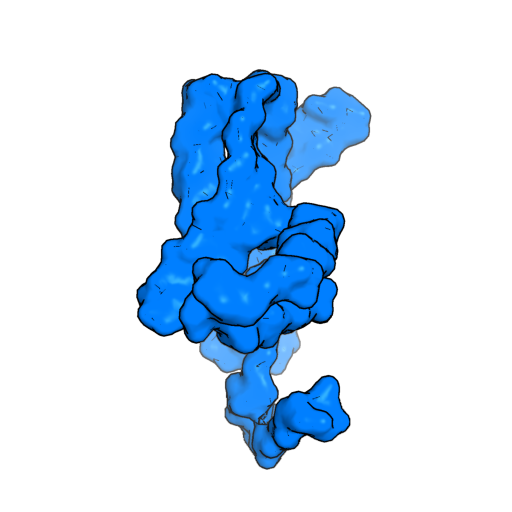112 GLU A C 1
ATOM 878 O O . GLU A 1 112 ? -2.489 0.451 19.551 1.00 94.56 112 GLU A O 1
ATOM 883 N N . PHE A 1 113 ? -2.636 1.550 17.604 1.00 96.00 113 PHE A N 1
ATOM 884 C CA . PHE A 1 113 ? -4.068 1.309 17.455 1.00 96.00 113 PHE A CA 1
ATOM 885 C C . PHE A 1 113 ? -4.385 -0.179 17.251 1.00 96.00 113 PHE A C 1
ATOM 887 O O . PHE A 1 113 ? -5.305 -0.687 17.887 1.00 96.00 113 PHE A O 1
ATOM 894 N N . VAL A 1 114 ? -3.620 -0.882 16.408 1.00 95.81 114 VAL A N 1
ATOM 895 C CA . VAL A 1 114 ? -3.809 -2.321 16.154 1.00 95.81 114 VAL A CA 1
ATOM 896 C C . VAL A 1 114 ? -3.631 -3.135 17.434 1.00 95.81 114 VAL A C 1
ATOM 898 O O . VAL A 1 114 ? -4.456 -4.002 17.705 1.00 95.81 114 VAL A O 1
ATOM 901 N N . LYS A 1 115 ? -2.601 -2.843 18.239 1.00 95.12 115 LYS A N 1
ATOM 902 C CA . LYS A 1 115 ? -2.356 -3.550 19.506 1.00 95.12 115 LYS A CA 1
ATOM 903 C C . LYS A 1 115 ? -3.496 -3.361 20.504 1.00 95.12 115 LYS A C 1
ATOM 905 O O . LYS A 1 115 ? -3.994 -4.349 21.031 1.00 95.12 115 LYS A O 1
ATOM 910 N N . ARG A 1 116 ? -3.966 -2.122 20.686 1.00 96.00 116 ARG A N 1
ATOM 911 C CA . ARG A 1 116 ? -5.133 -1.844 21.542 1.00 96.00 116 ARG A CA 1
ATOM 912 C C . ARG A 1 116 ? -6.386 -2.560 21.046 1.00 96.00 116 ARG A C 1
ATOM 914 O O . ARG A 1 116 ? -7.048 -3.236 21.818 1.00 96.00 116 ARG A O 1
ATOM 921 N N . LEU A 1 117 ? -6.660 -2.497 19.741 1.00 94.12 117 LEU A N 1
ATOM 922 C CA . LEU A 1 117 ? -7.807 -3.187 19.150 1.00 94.12 117 LEU A CA 1
ATOM 923 C C . LEU A 1 117 ? -7.712 -4.713 19.320 1.00 94.12 117 LEU A C 1
ATOM 925 O O . LEU A 1 117 ? -8.725 -5.374 19.527 1.00 94.12 117 LEU A O 1
ATOM 929 N N . LEU A 1 118 ? -6.510 -5.286 19.231 1.00 94.12 118 LEU A N 1
ATOM 930 C CA . LEU A 1 118 ? -6.285 -6.712 19.457 1.00 94.12 118 LEU A CA 1
ATOM 931 C C . LEU A 1 118 ? -6.574 -7.107 20.914 1.00 94.12 118 LEU A C 1
ATOM 933 O O . LEU A 1 118 ? -7.176 -8.154 21.143 1.00 94.12 118 LEU A O 1
ATOM 937 N N . GLU A 1 119 ? -6.173 -6.286 21.885 1.00 94.00 119 GLU A N 1
ATOM 938 C CA . GLU A 1 119 ? -6.494 -6.484 23.305 1.00 94.00 119 GLU A CA 1
ATOM 939 C C . GLU A 1 119 ? -7.999 -6.373 23.567 1.00 94.00 119 GLU A C 1
ATOM 941 O O . GLU A 1 119 ? -8.571 -7.248 24.219 1.00 94.00 119 GLU A O 1
ATOM 946 N N . ASP A 1 120 ? -8.660 -5.374 22.983 1.00 92.56 120 ASP A N 1
ATOM 947 C CA . ASP A 1 120 ? -10.111 -5.198 23.092 1.00 92.56 120 ASP A CA 1
ATOM 948 C C . ASP A 1 120 ? -10.863 -6.417 22.538 1.00 92.56 120 ASP A C 1
ATOM 950 O O . ASP A 1 120 ? -11.779 -6.933 23.176 1.00 92.56 120 ASP A O 1
ATOM 954 N N . VAL A 1 121 ? -10.445 -6.935 21.376 1.00 91.88 121 VAL A N 1
ATOM 955 C CA . VAL A 1 121 ? -11.044 -8.140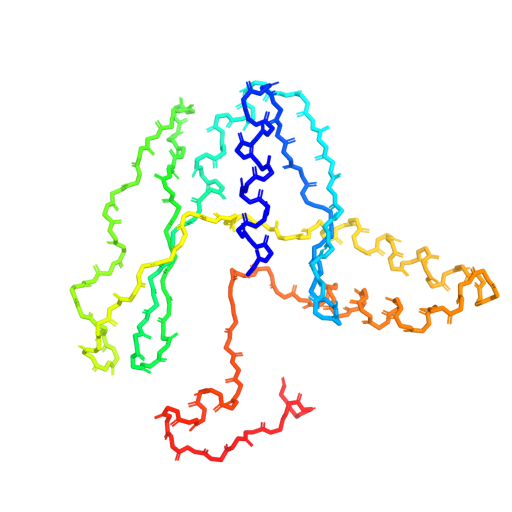 20.781 1.00 91.88 121 VAL A CA 1
ATOM 956 C C . VAL A 1 121 ? -10.763 -9.380 21.631 1.00 91.88 121 VAL A C 1
ATOM 958 O O . VAL A 1 121 ? -11.642 -10.227 21.755 1.00 91.88 121 VAL A O 1
ATOM 961 N N . ARG A 1 122 ? -9.582 -9.504 22.249 1.00 90.44 122 ARG A N 1
ATOM 962 C CA . ARG A 1 122 ? -9.275 -10.620 23.166 1.00 90.44 122 ARG A CA 1
ATOM 963 C C . ARG A 1 122 ? -10.160 -10.614 24.410 1.00 90.44 122 ARG A C 1
ATOM 965 O O . ARG A 1 122 ? -10.552 -11.687 24.856 1.00 90.44 122 ARG A O 1
ATOM 972 N N . ASN A 1 123 ? -10.454 -9.433 24.947 1.00 89.62 123 ASN A N 1
ATOM 973 C CA . ASN A 1 123 ? -11.251 -9.268 26.163 1.00 89.62 123 ASN A CA 1
ATOM 974 C C . ASN A 1 123 ? -12.766 -9.281 25.899 1.00 89.62 123 ASN A C 1
ATOM 976 O O . ASN A 1 123 ? -13.541 -9.520 26.823 1.00 89.62 123 ASN A O 1
ATOM 980 N N . ALA A 1 124 ? -13.196 -9.017 24.662 1.00 87.12 124 ALA A N 1
ATOM 981 C CA . ALA A 1 124 ? -14.597 -9.099 24.268 1.00 87.12 124 ALA A CA 1
ATOM 982 C C . ALA A 1 124 ? -15.121 -10.540 24.341 1.00 87.12 124 ALA A C 1
ATOM 984 O O . ALA A 1 124 ? -14.397 -11.496 24.041 1.00 87.12 124 ALA A O 1
ATOM 985 N N . SER A 1 125 ? -16.396 -10.697 24.703 1.00 76.81 125 SER A N 1
ATOM 986 C CA . SER A 1 125 ? -17.004 -12.022 24.769 1.00 76.81 125 SER A CA 1
ATOM 987 C C . SER A 1 125 ? -17.175 -12.600 23.360 1.00 76.81 125 SER A C 1
ATOM 989 O O . SER A 1 125 ? -17.465 -11.887 22.396 1.00 76.81 125 SER A O 1
ATOM 991 N N . THR A 1 126 ? -16.989 -13.912 23.214 1.00 73.88 126 THR A N 1
ATOM 992 C CA . THR A 1 126 ? -17.138 -14.596 21.918 1.00 73.88 126 THR A CA 1
ATOM 993 C C . THR A 1 126 ? -18.564 -14.478 21.365 1.00 73.88 126 THR A C 1
ATOM 995 O O . THR A 1 126 ? -18.751 -14.492 20.148 1.00 73.88 126 THR A O 1
ATOM 998 N N . ASP A 1 127 ? -19.559 -14.309 22.240 1.00 76.19 127 ASP A N 1
ATOM 999 C CA . ASP A 1 127 ? -20.970 -14.163 21.866 1.00 76.19 127 ASP A CA 1
ATOM 1000 C C . ASP A 1 127 ? -21.279 -12.811 21.206 1.00 76.19 127 ASP A C 1
ATOM 1002 O O . ASP A 1 127 ? -22.189 -12.732 20.377 1.00 76.19 127 ASP A O 1
ATOM 1006 N N . ASP A 1 128 ? -20.480 -11.771 21.476 1.00 79.12 128 ASP A N 1
ATOM 1007 C CA . ASP A 1 128 ? -20.643 -10.453 20.848 1.00 79.12 128 ASP A CA 1
ATOM 1008 C C . ASP A 1 128 ? -20.304 -10.491 19.349 1.00 79.12 128 ASP A C 1
ATOM 1010 O O . ASP A 1 128 ? -20.860 -9.737 18.542 1.00 79.12 128 ASP A O 1
ATOM 1014 N N . TYR A 1 129 ? -19.401 -11.396 18.947 1.00 82.50 129 TYR A N 1
ATOM 1015 C CA . TYR A 1 129 ? -18.885 -11.458 17.585 1.00 82.50 129 TYR A CA 1
ATOM 1016 C C . TYR A 1 129 ? -18.784 -12.889 17.058 1.00 82.50 129 TYR A C 1
ATOM 1018 O O . TYR A 1 129 ? -17.808 -13.600 17.289 1.00 82.50 129 TYR A O 1
ATOM 1026 N N . LYS A 1 130 ? -19.698 -13.261 16.155 1.00 86.31 130 LYS A N 1
ATOM 1027 C CA . LYS A 1 130 ? -19.645 -14.549 15.427 1.00 86.31 130 LYS A CA 1
ATOM 1028 C C . LYS A 1 130 ? -18.327 -14.791 14.673 1.00 86.31 130 LYS A C 1
ATOM 1030 O O . LYS A 1 130 ? -17.998 -15.925 14.347 1.00 86.31 130 LYS A O 1
ATOM 1035 N N . THR A 1 131 ? -17.578 -13.730 14.369 1.00 88.50 131 THR A N 1
ATOM 1036 C CA . THR A 1 131 ? -16.284 -13.772 13.671 1.00 88.50 131 THR A CA 1
ATOM 1037 C C . THR A 1 131 ? -15.089 -13.501 14.588 1.00 88.50 131 THR A C 1
ATOM 1039 O O . THR A 1 131 ? -14.030 -13.118 14.090 1.00 88.50 131 THR A O 1
ATOM 1042 N N . HIS A 1 132 ? -15.237 -13.674 15.905 1.00 90.12 132 HIS A N 1
ATOM 1043 C CA . HIS A 1 132 ? -14.198 -13.398 16.907 1.00 90.12 132 HIS A CA 1
ATOM 1044 C C . HIS A 1 132 ? -12.847 -14.040 16.560 1.00 90.12 132 HIS A C 1
ATOM 1046 O O . HIS A 1 132 ? -11.858 -13.331 16.372 1.00 90.12 132 HIS A O 1
ATOM 1052 N N . SER A 1 133 ? -12.829 -15.356 16.327 1.00 89.81 133 SER A N 1
ATOM 1053 C CA . SER A 1 133 ? -11.615 -16.111 15.980 1.00 89.81 133 SER A CA 1
ATOM 1054 C C . SER A 1 133 ? -10.923 -15.583 14.720 1.00 89.81 133 SER A C 1
ATOM 1056 O O . SER A 1 133 ? -9.697 -15.471 14.664 1.00 89.81 133 SER A O 1
ATOM 1058 N N . ARG A 1 134 ? -11.714 -15.193 13.714 1.00 91.25 134 ARG A N 1
ATOM 1059 C CA . ARG A 1 134 ? -11.211 -14.615 12.466 1.00 91.25 134 ARG A CA 1
ATOM 1060 C C . ARG A 1 134 ? -10.606 -13.230 12.689 1.00 91.25 134 ARG A C 1
ATOM 1062 O O . ARG A 1 134 ? -9.553 -12.944 12.126 1.00 91.25 134 ARG A O 1
ATOM 1069 N N . MET A 1 135 ? -11.250 -12.375 13.484 1.00 91.31 135 MET A N 1
ATOM 1070 C CA . MET A 1 135 ? -10.720 -11.045 13.810 1.00 91.31 135 MET A CA 1
ATOM 1071 C C . MET A 1 135 ? -9.414 -11.154 14.590 1.00 91.31 135 MET A C 1
ATOM 1073 O O . MET A 1 135 ? -8.448 -10.484 14.232 1.00 91.31 135 MET A O 1
ATOM 1077 N N . LEU A 1 136 ? -9.361 -12.049 15.579 1.00 92.75 136 LEU A N 1
ATOM 1078 C CA . LEU A 1 136 ? -8.162 -12.311 16.365 1.00 92.75 136 LEU A CA 1
ATOM 1079 C C . LEU A 1 136 ? -6.991 -12.745 15.472 1.00 92.75 136 LEU A C 1
ATOM 1081 O O . LEU A 1 136 ? -5.909 -12.167 15.562 1.00 92.75 136 LEU A O 1
ATOM 1085 N N . GLY A 1 137 ? -7.217 -13.706 14.570 1.00 92.56 137 GLY A N 1
ATOM 1086 C CA . GLY A 1 137 ? -6.191 -14.162 13.631 1.00 92.56 137 GLY A CA 1
ATOM 1087 C C . GLY A 1 137 ? -5.707 -13.045 12.704 1.00 92.56 137 GLY A C 1
ATOM 1088 O O . GLY A 1 137 ? -4.505 -12.821 12.587 1.00 92.56 137 GLY A O 1
ATOM 1089 N N . MET A 1 138 ? -6.629 -12.289 12.097 1.00 93.31 138 MET A N 1
ATOM 1090 C CA . MET A 1 138 ? -6.264 -11.201 11.180 1.00 93.31 138 MET A CA 1
ATOM 1091 C C . MET A 1 138 ? -5.503 -10.071 11.881 1.00 93.31 138 MET A C 1
ATOM 1093 O O . MET A 1 138 ? -4.514 -9.583 11.344 1.00 93.31 138 MET A O 1
ATOM 1097 N N . LEU A 1 139 ? -5.949 -9.645 13.065 1.00 94.19 139 LEU A N 1
ATOM 1098 C CA . LEU A 1 139 ? -5.288 -8.579 13.820 1.00 94.19 139 LEU A CA 1
ATOM 1099 C C . LEU A 1 139 ? -3.923 -9.017 14.357 1.00 94.19 139 LEU A C 1
ATOM 1101 O O . LEU A 1 139 ? -3.008 -8.199 14.391 1.00 94.19 139 LEU A O 1
ATOM 1105 N N . THR A 1 140 ? -3.763 -10.295 14.714 1.00 94.56 140 THR A N 1
ATOM 1106 C CA . THR A 1 140 ? -2.460 -10.847 15.113 1.00 94.56 140 THR A CA 1
ATOM 1107 C C . THR A 1 140 ? -1.473 -10.775 13.948 1.00 94.56 140 THR A C 1
ATOM 1109 O O . THR A 1 140 ? -0.398 -10.202 14.108 1.00 94.56 140 THR A O 1
ATOM 1112 N N . LEU A 1 141 ? -1.879 -11.217 12.750 1.00 93.44 141 LEU A N 1
ATOM 1113 C CA . LEU A 1 141 ? -1.045 -11.117 11.544 1.00 93.44 141 LEU A CA 1
ATOM 1114 C C . LEU A 1 141 ? -0.629 -9.671 11.244 1.00 93.44 141 LEU A C 1
ATOM 1116 O O . LEU A 1 141 ? 0.539 -9.405 10.991 1.00 93.44 141 LEU A O 1
ATOM 1120 N N . VAL A 1 142 ? -1.567 -8.724 11.321 1.00 94.31 142 VAL A N 1
ATOM 1121 C CA . VAL A 1 142 ? -1.290 -7.297 11.072 1.00 94.31 142 VAL A CA 1
ATOM 1122 C C . VAL A 1 142 ? -0.345 -6.705 12.124 1.00 94.31 142 VAL A C 1
ATOM 1124 O O . VAL A 1 142 ? 0.449 -5.820 11.809 1.00 94.31 142 VAL A O 1
ATOM 1127 N N . SER A 1 143 ? -0.421 -7.174 13.373 1.00 94.44 143 SER A N 1
ATOM 1128 C CA . SER A 1 143 ? 0.453 -6.702 14.457 1.00 94.44 143 SER A CA 1
ATOM 1129 C C . SER A 1 143 ? 1.902 -7.179 14.327 1.00 94.44 143 SER A C 1
ATOM 1131 O O . SER A 1 143 ? 2.810 -6.524 14.837 1.00 94.44 143 SER A O 1
ATOM 1133 N N . GLU A 1 144 ? 2.112 -8.303 13.641 1.00 92.62 144 GLU A N 1
ATOM 1134 C CA . GLU A 1 144 ? 3.430 -8.886 13.364 1.00 92.62 144 GLU A CA 1
ATOM 1135 C C . GLU A 1 144 ? 3.974 -8.464 11.987 1.00 92.62 144 GLU A C 1
ATOM 1137 O O . GLU A 1 144 ? 5.158 -8.644 11.701 1.00 92.62 144 GLU A O 1
ATOM 1142 N N . GLU A 1 145 ? 3.130 -7.882 11.130 1.00 92.06 145 GLU A N 1
ATOM 1143 C CA . GLU A 1 145 ? 3.503 -7.458 9.784 1.00 92.06 145 GLU A CA 1
ATOM 1144 C C . GLU A 1 145 ? 4.527 -6.313 9.814 1.00 92.06 145 GLU A C 1
ATOM 1146 O O . GLU A 1 145 ? 4.346 -5.274 10.458 1.00 92.06 145 GLU A O 1
ATOM 1151 N N . ILE A 1 146 ? 5.613 -6.494 9.061 1.00 91.88 146 ILE A N 1
ATOM 1152 C CA . ILE A 1 146 ? 6.665 -5.490 8.916 1.00 91.88 146 ILE A CA 1
ATOM 1153 C C . ILE A 1 146 ? 6.140 -4.328 8.075 1.00 91.88 146 ILE A C 1
ATOM 1155 O O . ILE A 1 146 ? 5.577 -4.511 6.995 1.00 91.88 146 ILE A O 1
ATOM 1159 N N . ASP A 1 147 ? 6.398 -3.107 8.537 1.00 88.62 147 ASP A N 1
ATOM 1160 C CA . ASP A 1 147 ? 6.002 -1.895 7.833 1.00 88.62 147 ASP A CA 1
ATOM 1161 C C . ASP A 1 147 ? 6.918 -1.609 6.633 1.00 88.62 147 ASP A C 1
ATOM 1163 O O . ASP A 1 147 ? 7.868 -0.825 6.694 1.00 88.62 147 ASP A O 1
ATOM 1167 N N . PHE A 1 148 ? 6.633 -2.283 5.519 1.00 92.00 148 PHE A N 1
ATOM 1168 C CA . PHE A 1 148 ? 7.329 -2.091 4.253 1.00 92.00 148 PHE A CA 1
ATOM 1169 C C . PHE A 1 148 ? 6.340 -1.994 3.072 1.00 92.00 148 PHE A C 1
ATOM 1171 O O . PHE A 1 148 ? 5.243 -2.556 3.121 1.00 92.00 148 PHE A O 1
ATOM 1178 N N . PRO A 1 149 ? 6.655 -1.250 1.988 1.00 89.69 149 PRO A N 1
ATOM 1179 C CA . PRO A 1 149 ? 5.700 -1.005 0.909 1.00 89.69 149 PRO A CA 1
ATOM 1180 C C . PRO A 1 149 ? 5.125 -2.231 0.197 1.00 89.69 149 PRO A C 1
ATOM 1182 O O . PRO A 1 149 ? 3.944 -2.217 -0.167 1.00 89.69 149 PRO A O 1
ATOM 1185 N N . PHE A 1 150 ? 5.944 -3.256 -0.008 1.00 92.12 150 PHE A N 1
ATOM 1186 C CA . PHE A 1 150 ? 5.610 -4.460 -0.764 1.00 92.12 150 PHE A CA 1
ATOM 1187 C C . PHE A 1 150 ? 6.296 -5.675 -0.144 1.00 92.12 150 PHE A C 1
ATOM 1189 O O . PHE A 1 150 ? 7.104 -5.541 0.767 1.00 92.12 150 PHE A O 1
ATOM 1196 N N . TYR A 1 151 ? 6.002 -6.859 -0.665 1.00 92.50 151 TYR A N 1
ATOM 1197 C CA . TYR A 1 151 ? 6.558 -8.115 -0.183 1.00 92.50 151 TYR A CA 1
ATOM 1198 C C . TYR A 1 151 ? 6.929 -9.021 -1.355 1.00 92.50 151 TYR A C 1
ATOM 1200 O O . TYR A 1 151 ? 6.477 -8.828 -2.487 1.00 92.50 151 TYR A O 1
ATOM 1208 N N . TYR A 1 152 ? 7.737 -10.032 -1.058 1.00 91.81 152 TYR A N 1
ATOM 1209 C CA . TYR A 1 152 ? 8.024 -11.132 -1.967 1.00 91.81 152 TYR A CA 1
ATOM 1210 C C . TYR A 1 152 ? 7.254 -12.375 -1.535 1.00 91.81 152 TYR A C 1
ATOM 1212 O O . TYR A 1 152 ? 6.971 -12.568 -0.356 1.00 91.81 152 TYR A O 1
ATOM 1220 N N . THR A 1 153 ? 6.924 -13.233 -2.496 1.00 92.00 153 THR A N 1
ATOM 1221 C CA . THR A 1 153 ? 6.349 -14.551 -2.216 1.00 92.00 153 THR A CA 1
ATOM 1222 C C . THR A 1 153 ? 7.424 -15.617 -2.421 1.00 92.00 153 THR A C 1
ATOM 1224 O O . THR A 1 153 ? 8.157 -15.536 -3.412 1.00 92.00 153 THR A O 1
ATOM 1227 N N . PRO A 1 154 ? 7.529 -16.633 -1.541 1.00 92.50 154 PRO A N 1
ATOM 1228 C CA . PRO A 1 154 ? 8.496 -17.715 -1.724 1.00 92.50 154 PRO A CA 1
ATOM 1229 C C . PRO A 1 154 ? 8.345 -18.411 -3.076 1.00 92.50 154 PRO A C 1
ATOM 1231 O O . PRO A 1 154 ? 9.330 -18.636 -3.764 1.00 92.50 154 PRO A O 1
ATOM 1234 N N . SER A 1 155 ? 7.108 -18.663 -3.512 1.00 92.00 155 SER A N 1
ATOM 1235 C CA . SER A 1 155 ? 6.825 -19.246 -4.827 1.00 92.00 155 SER A CA 1
ATOM 1236 C C . SER A 1 155 ? 7.313 -18.368 -5.982 1.00 92.00 155 SER A C 1
ATOM 1238 O O . SER A 1 155 ? 7.919 -18.879 -6.924 1.00 92.00 155 SER A O 1
ATOM 1240 N N . GLY A 1 156 ? 7.094 -17.052 -5.901 1.00 91.12 156 GLY A N 1
ATOM 1241 C CA . GLY A 1 156 ? 7.570 -16.099 -6.900 1.00 91.12 156 GLY A CA 1
ATOM 1242 C C . GLY A 1 156 ? 9.094 -16.074 -6.992 1.00 91.12 156 GLY A C 1
ATOM 1243 O O . GLY A 1 156 ? 9.638 -16.153 -8.092 1.00 91.12 156 GLY A O 1
ATOM 1244 N N . LEU A 1 157 ? 9.783 -16.028 -5.848 1.00 91.62 157 LEU A N 1
ATOM 1245 C CA . LEU A 1 157 ? 11.246 -16.046 -5.797 1.00 91.62 157 LEU A CA 1
ATOM 1246 C C . LEU A 1 157 ? 11.819 -17.371 -6.301 1.00 91.62 157 LEU A C 1
ATOM 1248 O O . LEU A 1 157 ? 12.674 -17.362 -7.184 1.00 91.62 157 LEU A O 1
ATOM 1252 N N . SER A 1 158 ? 11.313 -18.502 -5.809 1.00 93.31 158 SER A N 1
ATOM 1253 C CA . SER A 1 158 ? 11.737 -19.840 -6.232 1.00 93.31 158 SER A CA 1
ATOM 1254 C C . SER A 1 158 ? 11.550 -20.073 -7.732 1.00 93.31 158 SER A C 1
ATOM 1256 O O . SER A 1 158 ? 12.402 -20.704 -8.355 1.00 93.31 158 SER A O 1
ATOM 1258 N N . GLY A 1 159 ? 10.497 -19.511 -8.337 1.00 92.31 159 GLY A N 1
ATOM 1259 C CA . GLY A 1 159 ? 10.299 -19.542 -9.789 1.00 92.31 159 GLY A CA 1
ATOM 1260 C C . GLY A 1 159 ? 11.374 -18.779 -10.573 1.00 92.31 159 GLY A C 1
ATOM 1261 O O . GLY A 1 159 ? 11.755 -19.208 -11.661 1.00 92.31 159 GLY A O 1
ATOM 1262 N N . ILE A 1 160 ? 11.907 -17.688 -10.014 1.00 91.19 160 ILE A N 1
ATOM 1263 C CA . ILE A 1 160 ? 12.977 -16.891 -10.636 1.00 91.19 160 ILE A CA 1
ATOM 1264 C C . ILE A 1 160 ? 14.322 -17.617 -10.533 1.00 91.19 160 ILE A C 1
ATOM 1266 O O . ILE A 1 160 ? 15.027 -17.745 -11.533 1.00 91.19 160 ILE A O 1
ATOM 1270 N N . ILE A 1 161 ? 14.668 -18.118 -9.343 1.00 91.25 161 ILE A N 1
ATOM 1271 C CA . ILE A 1 161 ? 15.962 -18.783 -9.091 1.00 91.25 161 ILE A CA 1
ATOM 1272 C C . ILE A 1 161 ? 15.967 -20.275 -9.447 1.00 91.25 161 ILE A C 1
ATOM 1274 O O . ILE A 1 161 ? 16.994 -20.933 -9.308 1.00 91.25 161 ILE A O 1
ATOM 1278 N N . ARG A 1 162 ? 14.831 -20.807 -9.917 1.00 91.56 162 ARG A N 1
ATOM 1279 C CA . ARG A 1 162 ? 14.632 -22.214 -10.302 1.00 91.56 162 ARG A CA 1
ATOM 1280 C C . ARG A 1 162 ? 14.965 -23.197 -9.174 1.00 91.56 162 ARG A C 1
ATOM 1282 O O . ARG A 1 162 ? 15.670 -24.180 -9.391 1.00 91.56 162 ARG A O 1
ATOM 1289 N N . CYS A 1 163 ? 14.441 -22.942 -7.976 1.00 94.00 163 CYS A N 1
ATOM 1290 C CA . CYS A 1 163 ? 14.591 -23.837 -6.827 1.00 94.00 163 CYS A CA 1
ATOM 1291 C C . CYS A 1 163 ? 13.243 -24.365 -6.317 1.00 94.00 163 CYS A C 1
ATOM 1293 O O . CYS A 1 163 ? 12.172 -23.890 -6.699 1.00 94.00 163 CYS A O 1
ATOM 1295 N N . THR A 1 164 ? 13.294 -25.360 -5.433 1.00 93.50 164 THR A N 1
ATOM 1296 C CA . THR A 1 164 ? 12.114 -25.858 -4.720 1.00 93.50 164 THR A CA 1
ATOM 1297 C C . THR A 1 164 ? 11.591 -24.804 -3.748 1.00 93.50 164 THR A C 1
ATOM 1299 O O . THR A 1 164 ? 12.369 -24.206 -3.007 1.00 93.50 164 THR A O 1
ATOM 1302 N N . VAL A 1 165 ? 10.272 -24.597 -3.727 1.00 94.19 165 VAL A N 1
ATOM 1303 C CA . VAL A 1 165 ? 9.629 -23.615 -2.842 1.00 94.19 165 VAL A CA 1
ATOM 1304 C C . VAL A 1 165 ? 9.804 -24.035 -1.378 1.00 94.19 165 VAL A C 1
ATOM 1306 O O . VAL A 1 165 ? 9.340 -25.118 -1.015 1.00 94.19 165 VAL A O 1
ATOM 1309 N N . PRO A 1 166 ? 10.444 -23.215 -0.524 1.00 92.00 166 PRO A N 1
ATOM 1310 C CA . PRO A 1 166 ? 10.580 -23.535 0.890 1.00 92.00 166 PRO A CA 1
ATOM 1311 C C . PRO A 1 166 ? 9.228 -23.417 1.623 1.00 92.00 166 PRO A C 1
ATOM 1313 O O . PRO A 1 166 ? 8.397 -22.576 1.260 1.00 92.00 166 PRO A O 1
ATOM 1316 N N . PRO A 1 167 ? 8.981 -24.235 2.663 1.00 90.12 167 PRO A N 1
ATOM 1317 C CA . PRO A 1 167 ? 7.742 -24.182 3.434 1.00 90.12 167 PRO A CA 1
ATOM 1318 C C . PRO A 1 167 ? 7.676 -22.942 4.342 1.00 90.12 167 PRO A C 1
ATOM 1320 O O . PRO A 1 167 ? 8.556 -22.716 5.165 1.00 90.12 167 PRO A O 1
ATOM 1323 N N . LEU A 1 168 ? 6.566 -22.199 4.264 1.00 84.12 168 LEU A N 1
ATOM 1324 C CA . LEU A 1 168 ? 6.283 -20.979 5.049 1.00 84.12 168 LEU A CA 1
ATOM 1325 C C . LEU A 1 168 ? 6.125 -21.184 6.566 1.00 84.12 168 LEU A C 1
ATOM 1327 O O . LEU A 1 168 ? 5.988 -20.217 7.293 1.00 84.12 168 LEU A O 1
ATOM 1331 N N . LYS A 1 169 ? 6.028 -22.425 7.057 1.00 79.81 169 LYS A N 1
ATOM 1332 C CA . LYS A 1 169 ? 5.920 -22.693 8.505 1.00 79.81 169 LYS A CA 1
ATOM 1333 C C . LYS A 1 169 ? 7.280 -22.853 9.178 1.00 79.81 169 LYS A C 1
ATOM 1335 O O . LYS A 1 169 ? 7.353 -22.850 10.400 1.00 79.81 169 LYS A O 1
ATOM 1340 N N . THR A 1 170 ? 8.323 -23.087 8.387 1.00 72.31 170 THR A N 1
ATOM 1341 C CA . THR A 1 170 ? 9.677 -23.360 8.881 1.00 72.31 170 THR A CA 1
ATOM 1342 C C . THR A 1 170 ? 10.534 -22.090 8.912 1.00 72.31 170 THR A C 1
ATOM 1344 O O . THR A 1 170 ? 11.566 -22.085 9.576 1.00 72.31 170 THR A O 1
ATOM 1347 N N . PHE A 1 171 ? 10.098 -21.029 8.227 1.00 53.22 171 PHE A N 1
ATOM 1348 C CA . PHE A 1 171 ? 10.761 -19.734 8.067 1.00 53.22 171 PHE A CA 1
ATOM 1349 C C . PHE A 1 171 ? 9.736 -18.616 8.218 1.00 53.22 171 PHE A C 1
ATOM 1351 O O . PHE A 1 171 ? 10.130 -17.527 8.682 1.00 53.22 171 PHE A O 1
#